Protein AF-A0A528D4K7-F1 (afdb_monomer)

pLDDT: mean 90.45, std 7.54, range [61.53, 98.31]

Solvent-accessible surface area (backbone atoms only — not comparable to full-atom values): 6161 Å² total; per-residue (Å²): 131,87,87,82,80,90,69,90,74,62,91,49,70,87,71,62,78,88,73,89,84,76,74,83,96,49,84,80,91,73,88,86,79,90,87,71,73,58,45,79,43,82,48,70,44,61,93,94,32,41,68,60,44,40,52,50,38,24,72,74,68,76,42,76,58,50,93,53,95,41,72,49,72,61,98,60,41,33,36,32,37,72,52,90,50,24,31,34,39,40,31,74,98

Nearest PDB structures (foldseek):
  7enc-assembly1_q  TM=5.155E-01  e=2.354E+00  Homo sapiens
  8tqw-assembly1_Q  TM=5.221E-01  e=3.268E+00  Homo sapiens
  8trh-assembly1_Q  TM=4.167E-01  e=3.490E+00  Homo sapiens
  6uri-assembly1_S  TM=3.126E-01  e=2.513E+00  Homo sapiens

Sequence (93 aa):
MAEFSWLPRSPLEHALVVGACGAREVAPGISLTEIRNFDLIQIMARRGKGAELANAAKARFGMAAPEVPKAVSASDVTLIWSGPDQFLVLSKG

Mean predicted aligned error: 5.96 Å

Structure (mmCIF, N/CA/C/O backbone):
data_AF-A0A528D4K7-F1
#
_entry.id   AF-A0A528D4K7-F1
#
loop_
_atom_site.group_PDB
_atom_site.id
_atom_site.type_symbol
_atom_site.label_atom_id
_atom_site.label_alt_id
_atom_site.label_comp_id
_atom_site.label_asym_id
_atom_site.label_entity_id
_atom_site.label_seq_id
_atom_site.pdbx_PDB_ins_code
_atom_site.Cartn_x
_atom_site.Cartn_y
_atom_site.Cartn_z
_atom_site.occupancy
_atom_site.B_iso_or_equiv
_atom_site.auth_seq_id
_atom_site.auth_comp_id
_atom_site.auth_asym_id
_atom_site.auth_atom_id
_atom_site.pdbx_PDB_model_num
ATOM 1 N N . MET A 1 1 ? 16.945 -38.124 -3.129 1.00 61.53 1 MET A N 1
ATOM 2 C CA . MET A 1 1 ? 16.043 -37.195 -2.414 1.00 61.53 1 MET A CA 1
ATOM 3 C C . MET A 1 1 ? 16.442 -35.800 -2.862 1.00 61.53 1 MET A C 1
ATOM 5 O O . MET A 1 1 ? 17.627 -35.515 -2.784 1.00 61.53 1 MET A O 1
ATOM 9 N N . ALA A 1 2 ? 15.541 -35.005 -3.445 1.00 69.81 2 ALA A N 1
ATOM 10 C CA . ALA A 1 2 ? 15.896 -33.651 -3.875 1.00 69.81 2 ALA A CA 1
ATOM 11 C C . ALA A 1 2 ? 16.041 -32.749 -2.643 1.00 69.81 2 ALA A C 1
ATOM 13 O O . ALA A 1 2 ? 15.185 -32.768 -1.759 1.00 69.81 2 ALA A O 1
ATOM 14 N N . GLU A 1 3 ? 17.137 -32.004 -2.576 1.00 75.62 3 GLU A N 1
ATOM 15 C CA . GLU A 1 3 ? 17.404 -31.055 -1.503 1.00 75.62 3 GLU A CA 1
ATOM 16 C C . GLU A 1 3 ? 16.643 -29.759 -1.813 1.00 75.62 3 GLU A C 1
ATOM 18 O O . GLU A 1 3 ? 16.984 -29.025 -2.740 1.00 75.62 3 GLU A O 1
ATOM 23 N N . PHE A 1 4 ? 15.542 -29.515 -1.099 1.00 77.75 4 PHE A N 1
ATOM 24 C CA . PHE A 1 4 ? 14.765 -28.287 -1.252 1.00 77.75 4 PHE A CA 1
ATOM 25 C C . PHE A 1 4 ? 15.308 -27.216 -0.309 1.00 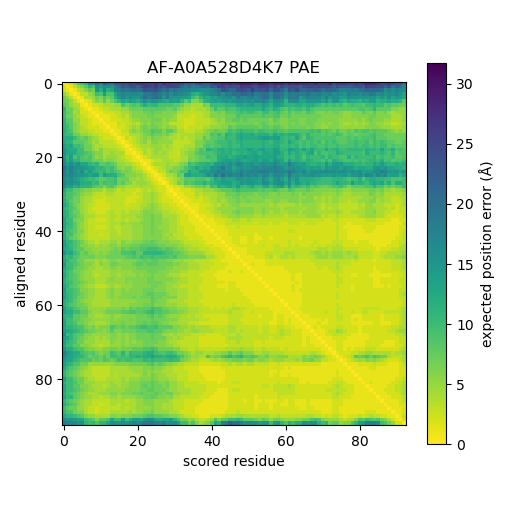77.75 4 PHE A C 1
ATOM 27 O O . PHE A 1 4 ? 15.321 -27.387 0.909 1.00 77.75 4 PHE A O 1
ATOM 34 N N . SER A 1 5 ? 15.734 -26.094 -0.885 1.00 73.06 5 SER A N 1
ATOM 35 C CA . SER A 1 5 ? 16.164 -24.913 -0.145 1.00 73.06 5 SER A CA 1
ATOM 36 C C . SER A 1 5 ? 14.991 -23.943 0.005 1.00 73.06 5 SER A C 1
ATOM 38 O O . SER A 1 5 ? 14.470 -23.436 -0.986 1.00 73.06 5 SER A O 1
ATOM 40 N N . TRP A 1 6 ? 14.582 -23.674 1.246 1.00 81.88 6 TRP A N 1
ATOM 41 C CA . TRP A 1 6 ? 13.522 -22.715 1.590 1.00 81.88 6 TRP A CA 1
ATOM 42 C C . TRP A 1 6 ? 14.085 -21.310 1.823 1.00 81.88 6 TRP A C 1
ATOM 44 O O . TRP A 1 6 ? 13.783 -20.657 2.820 1.00 81.88 6 TRP A O 1
ATOM 54 N N . LEU A 1 7 ? 14.959 -20.854 0.927 1.00 85.06 7 LEU A N 1
ATOM 55 C CA . LEU A 1 7 ? 15.469 -19.490 0.988 1.00 85.06 7 LEU A CA 1
ATOM 56 C C . LEU A 1 7 ? 14.402 -18.518 0.461 1.00 85.06 7 LEU A C 1
ATOM 58 O O . LEU A 1 7 ? 13.864 -18.756 -0.625 1.00 85.06 7 LEU A O 1
ATOM 62 N N . PRO A 1 8 ? 14.100 -17.422 1.182 1.00 83.12 8 PRO A N 1
ATOM 63 C CA . PRO A 1 8 ? 13.236 -16.369 0.671 1.00 83.12 8 PRO A CA 1
ATOM 64 C C . PRO A 1 8 ? 13.801 -15.817 -0.637 1.00 83.12 8 PRO A C 1
ATOM 66 O O . PRO A 1 8 ? 14.990 -15.508 -0.726 1.00 83.12 8 PRO A O 1
ATOM 69 N N . ARG A 1 9 ? 12.941 -15.682 -1.643 1.00 86.75 9 ARG A N 1
ATOM 70 C CA . ARG A 1 9 ? 13.284 -15.107 -2.945 1.00 86.75 9 ARG A CA 1
ATOM 71 C C . ARG A 1 9 ? 12.286 -14.040 -3.323 1.00 86.75 9 ARG A C 1
ATOM 73 O O . ARG A 1 9 ? 11.114 -14.116 -2.951 1.00 86.75 9 ARG A O 1
ATOM 80 N N . SER A 1 10 ? 12.755 -13.050 -4.071 1.00 87.62 10 SER A N 1
ATOM 81 C CA . SER A 1 10 ? 11.841 -12.040 -4.584 1.00 87.62 10 SER A CA 1
ATOM 82 C C . SER A 1 10 ? 10.955 -12.640 -5.680 1.00 87.62 10 SER A C 1
ATOM 84 O O . SER A 1 10 ? 11.474 -13.337 -6.556 1.00 87.62 10 SER A O 1
ATOM 86 N N . PRO A 1 11 ? 9.654 -12.297 -5.727 1.00 87.50 11 PRO A N 1
ATOM 87 C CA . PRO A 1 11 ? 8.807 -12.595 -6.880 1.00 87.50 11 PRO A CA 1
ATOM 88 C C . PRO A 1 11 ? 9.376 -12.074 -8.209 1.00 87.50 11 PRO A C 1
ATOM 90 O O . PRO A 1 11 ? 9.095 -12.637 -9.265 1.00 87.50 11 PRO A O 1
ATOM 93 N N . LEU A 1 12 ? 10.181 -11.007 -8.170 1.00 90.19 12 LEU A N 1
ATOM 94 C CA . LEU A 1 12 ? 10.794 -10.399 -9.348 1.00 90.19 12 LEU A CA 1
ATOM 95 C C . LEU A 1 12 ? 12.188 -10.943 -9.668 1.00 90.19 12 LEU A C 1
ATOM 97 O O . LEU A 1 12 ? 12.736 -10.585 -10.704 1.00 90.19 12 LEU A O 1
ATOM 101 N N . GLU A 1 13 ? 12.752 -11.840 -8.858 1.00 87.88 13 GLU A N 1
ATOM 102 C CA . GLU A 1 13 ? 14.122 -12.346 -9.039 1.00 87.88 13 GLU A CA 1
ATOM 103 C C . GLU A 1 13 ? 14.370 -12.969 -10.420 1.00 87.88 13 GLU A C 1
ATOM 105 O O . GLU A 1 13 ? 15.460 -12.841 -10.969 1.00 87.88 13 GLU A O 1
ATOM 110 N N . HIS A 1 14 ? 13.350 -13.597 -11.007 1.00 85.75 14 HIS A N 1
ATOM 111 C CA . HIS A 1 14 ? 13.434 -14.216 -12.332 1.00 85.75 14 HIS A CA 1
ATOM 112 C C . HIS A 1 14 ? 12.751 -13.403 -13.442 1.00 85.75 14 HIS A C 1
ATOM 114 O O . HIS A 1 14 ? 12.864 -13.761 -14.612 1.00 85.75 14 HIS A O 1
ATOM 120 N N . ALA A 1 15 ? 12.038 -12.330 -13.091 1.00 87.12 15 ALA A N 1
ATOM 121 C CA . ALA A 1 15 ? 11.273 -11.514 -14.035 1.00 87.12 15 ALA A CA 1
ATOM 122 C C . ALA A 1 15 ? 11.928 -10.153 -14.315 1.00 87.12 15 ALA A C 1
ATOM 124 O O . ALA A 1 15 ? 11.767 -9.602 -15.404 1.00 87.12 15 ALA A O 1
ATOM 125 N N . LEU A 1 16 ? 12.668 -9.600 -13.351 1.00 84.62 16 LEU A N 1
ATOM 126 C CA . LEU A 1 16 ? 13.337 -8.314 -13.484 1.00 84.62 16 LEU A CA 1
ATOM 127 C C . LEU A 1 16 ? 14.720 -8.496 -14.114 1.00 84.62 16 LEU A C 1
ATOM 129 O O . LEU A 1 16 ? 15.656 -8.972 -13.476 1.00 84.62 16 LEU A O 1
ATOM 133 N N . VAL A 1 17 ? 14.862 -8.054 -15.362 1.00 85.69 17 VAL A N 1
ATOM 134 C CA . VAL A 1 17 ? 16.164 -7.953 -16.029 1.00 85.69 17 VAL A CA 1
ATOM 135 C C . VAL A 1 17 ? 16.756 -6.579 -15.735 1.00 85.69 17 VAL A C 1
ATOM 137 O O . VAL A 1 17 ? 16.262 -5.563 -16.221 1.00 85.69 17 VAL A O 1
ATOM 140 N N . VAL A 1 18 ? 17.814 -6.541 -14.925 1.00 83.75 18 VAL A N 1
ATOM 141 C CA . VAL A 1 18 ? 18.539 -5.302 -14.614 1.00 83.75 18 VAL A CA 1
ATOM 142 C C . VAL A 1 18 ? 19.230 -4.781 -15.875 1.00 83.75 18 VAL A C 1
ATOM 144 O O . VAL A 1 18 ? 19.980 -5.508 -16.526 1.00 83.75 18 VAL A O 1
ATOM 147 N N . GLY A 1 19 ? 19.014 -3.509 -16.204 1.00 84.19 19 GLY A N 1
ATOM 148 C CA . GLY A 1 19 ? 19.680 -2.850 -17.323 1.00 84.19 19 GLY A CA 1
ATOM 149 C C . GLY A 1 19 ? 18.936 -1.616 -17.820 1.00 84.19 19 GLY A C 1
ATOM 150 O O . GLY A 1 19 ? 17.878 -1.255 -17.308 1.00 84.19 19 GLY A O 1
ATOM 151 N N . ALA A 1 20 ? 19.505 -0.965 -18.834 1.00 82.69 20 ALA A N 1
ATOM 152 C CA . ALA A 1 20 ? 18.829 0.104 -19.556 1.00 82.69 20 ALA A CA 1
ATOM 153 C C . ALA A 1 20 ? 17.877 -0.494 -20.602 1.00 82.69 20 ALA A C 1
ATOM 155 O O . ALA A 1 20 ? 18.302 -1.247 -21.482 1.00 82.69 20 ALA A O 1
ATOM 156 N N . CYS A 1 21 ? 16.601 -0.128 -20.522 1.00 83.19 21 CYS A N 1
ATOM 157 C CA . CYS A 1 21 ? 15.597 -0.450 -21.530 1.00 83.19 21 CYS A CA 1
ATOM 158 C C . CYS A 1 21 ? 15.364 0.776 -22.425 1.00 83.19 21 CYS A C 1
ATOM 160 O O . CYS A 1 21 ? 15.125 1.869 -21.917 1.00 83.19 21 CYS A O 1
ATOM 162 N N . GLY A 1 22 ? 15.408 0.597 -23.749 1.00 84.31 22 GLY A N 1
ATOM 163 C CA . GLY A 1 22 ? 15.262 1.683 -24.729 1.00 84.31 22 GLY A CA 1
ATOM 164 C C . GLY A 1 22 ? 16.581 2.084 -25.402 1.00 84.31 22 GLY A C 1
ATOM 165 O O . GLY A 1 22 ? 17.502 1.273 -25.514 1.00 84.31 22 GLY A O 1
ATOM 166 N N . ALA A 1 23 ? 16.656 3.322 -25.905 1.00 85.94 23 ALA A N 1
ATOM 167 C CA . ALA A 1 23 ? 17.839 3.836 -26.598 1.00 85.94 23 ALA A CA 1
ATOM 168 C C . ALA A 1 23 ? 19.040 3.935 -25.641 1.00 85.94 23 ALA A C 1
ATOM 170 O O . ALA A 1 23 ? 18.944 4.561 -24.59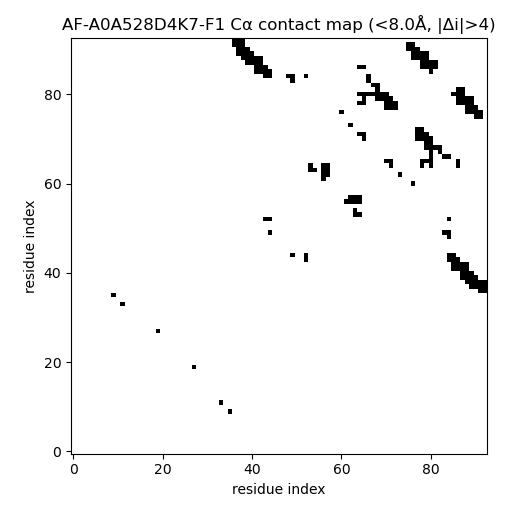0 1.00 85.94 23 ALA A O 1
ATOM 171 N N . ARG A 1 24 ? 20.170 3.319 -26.011 1.00 79.81 24 ARG A N 1
ATOM 172 C CA . ARG A 1 24 ? 21.359 3.218 -25.143 1.00 79.81 24 ARG A CA 1
ATOM 173 C C . ARG A 1 24 ? 22.192 4.496 -25.068 1.00 79.81 24 ARG A C 1
ATOM 175 O O . ARG A 1 24 ? 22.795 4.759 -24.039 1.00 79.81 24 ARG A O 1
ATOM 182 N N . GLU A 1 25 ? 22.186 5.287 -26.135 1.00 85.19 25 GLU A N 1
ATOM 183 C CA . GLU A 1 25 ? 23.020 6.490 -26.277 1.00 85.19 25 GLU A CA 1
ATOM 184 C C . GLU A 1 25 ? 22.313 7.767 -25.788 1.00 85.19 25 GLU A C 1
ATOM 186 O O . GLU A 1 25 ? 22.641 8.878 -26.200 1.00 85.19 25 GLU A O 1
ATOM 191 N N . VAL A 1 26 ? 21.292 7.618 -24.940 1.00 84.50 26 VAL A N 1
ATOM 192 C CA . VAL A 1 26 ? 20.517 8.727 -24.375 1.00 84.50 26 VAL A CA 1
ATOM 193 C C . VAL A 1 26 ? 20.468 8.562 -22.862 1.00 84.50 26 VAL A C 1
ATOM 195 O O . VAL A 1 26 ? 20.371 7.446 -22.352 1.00 84.50 26 VAL A O 1
ATOM 198 N N . ALA A 1 27 ? 20.528 9.679 -22.133 1.00 82.56 27 ALA A N 1
ATOM 199 C CA . ALA A 1 27 ? 20.353 9.664 -20.687 1.00 82.56 27 ALA A CA 1
ATOM 200 C C . ALA A 1 27 ? 19.007 9.001 -20.315 1.00 82.56 27 ALA A C 1
ATOM 202 O O . ALA A 1 27 ? 17.981 9.340 -20.915 1.00 82.56 27 ALA A O 1
ATOM 203 N N . PRO A 1 28 ? 18.975 8.080 -19.333 1.00 80.31 28 PRO A N 1
ATOM 204 C CA . PRO A 1 28 ? 17.733 7.439 -18.921 1.00 80.31 28 PRO A CA 1
ATOM 205 C C . PRO A 1 28 ? 16.730 8.470 -18.392 1.00 80.31 28 PRO A C 1
ATOM 207 O O . PRO A 1 28 ? 17.012 9.179 -17.428 1.00 80.31 28 PRO A O 1
ATOM 210 N N . GLY A 1 29 ? 15.544 8.538 -19.002 1.00 85.38 29 GLY A N 1
ATOM 211 C CA . GLY A 1 29 ? 14.457 9.408 -18.535 1.00 85.38 29 GLY A CA 1
ATOM 212 C C . GLY A 1 29 ? 13.644 8.822 -17.374 1.00 85.38 29 GLY A C 1
ATOM 213 O O . GLY A 1 29 ? 12.900 9.547 -16.721 1.00 85.38 29 GLY A O 1
ATOM 214 N N . ILE A 1 30 ? 13.765 7.513 -17.126 1.00 88.19 30 ILE A N 1
ATOM 215 C CA . ILE A 1 30 ? 13.050 6.778 -16.075 1.00 88.19 30 ILE A CA 1
ATOM 216 C C . ILE A 1 30 ? 14.015 5.768 -15.455 1.00 88.19 30 ILE A C 1
ATOM 218 O O . ILE A 1 30 ? 14.694 5.032 -16.173 1.00 88.19 30 ILE A O 1
ATOM 222 N N . SER A 1 31 ? 14.041 5.705 -14.127 1.00 87.31 31 SER A N 1
ATOM 223 C CA . SER A 1 31 ? 14.681 4.634 -13.370 1.00 87.31 31 SER A CA 1
ATOM 224 C C . SER A 1 31 ? 13.621 3.795 -12.661 1.00 87.3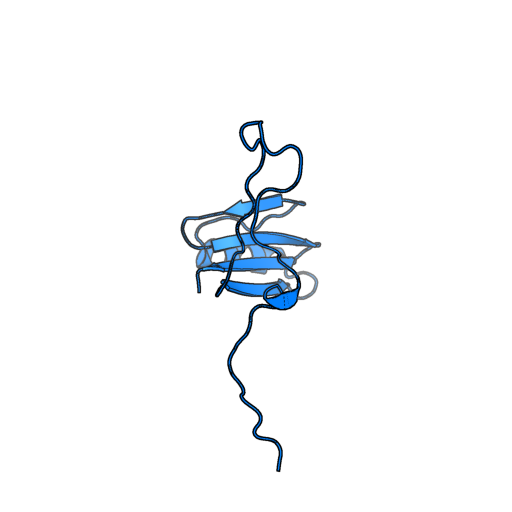1 31 SER A C 1
ATOM 226 O O . SER A 1 31 ? 12.612 4.311 -12.181 1.00 87.31 31 SER A O 1
ATOM 228 N N . LEU A 1 32 ? 13.848 2.484 -12.609 1.00 88.81 32 LEU A N 1
ATOM 229 C CA . LEU A 1 32 ? 13.027 1.551 -11.849 1.00 88.81 32 LEU A CA 1
ATOM 230 C C . LEU A 1 32 ? 13.925 0.824 -10.856 1.00 88.81 32 LEU A C 1
ATOM 232 O O . LEU A 1 32 ? 14.959 0.278 -11.238 1.00 88.81 32 LEU A O 1
ATOM 236 N N . THR A 1 33 ? 13.501 0.789 -9.599 1.00 88.94 33 THR A N 1
ATOM 237 C CA . THR A 1 33 ? 14.191 0.055 -8.543 1.00 88.94 33 THR A CA 1
ATOM 238 C C . THR A 1 33 ? 13.194 -0.867 -7.873 1.00 88.94 33 THR A C 1
ATOM 240 O O . THR A 1 33 ? 12.086 -0.459 -7.527 1.00 88.94 33 THR A O 1
ATOM 243 N N . GLU A 1 34 ? 13.592 -2.118 -7.692 1.00 89.38 34 GLU A N 1
ATOM 244 C CA . GLU A 1 34 ? 12.803 -3.075 -6.937 1.00 89.38 34 GLU A CA 1
ATOM 245 C C . GLU A 1 34 ? 12.761 -2.698 -5.448 1.00 89.38 34 GLU A C 1
ATOM 247 O O . GLU A 1 34 ? 13.798 -2.435 -4.839 1.00 89.38 34 GLU A O 1
ATOM 252 N N . ILE A 1 35 ? 11.569 -2.733 -4.848 1.00 88.12 35 ILE A N 1
ATOM 253 C CA . ILE A 1 35 ? 11.396 -2.645 -3.395 1.00 88.12 35 ILE A CA 1
ATOM 254 C C . ILE A 1 35 ? 11.304 -4.072 -2.850 1.00 88.12 35 ILE A C 1
ATOM 256 O O . ILE A 1 35 ? 10.445 -4.847 -3.264 1.00 88.12 35 ILE A O 1
ATOM 260 N N . ARG A 1 36 ? 12.195 -4.413 -1.917 1.00 88.19 36 ARG A N 1
ATOM 261 C CA . ARG A 1 36 ? 12.270 -5.724 -1.254 1.00 88.19 36 ARG A CA 1
ATOM 262 C C . ARG A 1 36 ? 12.046 -5.578 0.247 1.00 88.19 36 ARG A C 1
ATOM 264 O O . ARG A 1 36 ? 12.198 -4.479 0.771 1.00 88.19 36 ARG A O 1
ATOM 271 N N . ASN A 1 37 ? 11.760 -6.697 0.917 1.00 88.25 37 ASN A N 1
ATOM 272 C CA . ASN A 1 37 ? 11.678 -6.792 2.380 1.00 88.25 37 ASN A CA 1
ATOM 273 C C . ASN A 1 37 ? 10.752 -5.723 2.987 1.00 88.25 37 ASN A C 1
ATOM 275 O O . ASN A 1 37 ? 11.150 -4.956 3.857 1.00 88.25 37 ASN A O 1
ATOM 279 N N . PHE A 1 38 ? 9.536 -5.633 2.457 1.00 91.94 38 PHE A N 1
ATOM 280 C CA . PHE A 1 38 ? 8.497 -4.744 2.960 1.00 91.94 38 PHE A CA 1
ATOM 281 C C . PHE A 1 38 ? 7.349 -5.570 3.526 1.00 91.94 38 PHE A C 1
ATOM 283 O O . PHE A 1 38 ? 7.093 -6.682 3.056 1.00 91.94 38 PHE A O 1
ATOM 290 N N . ASP A 1 39 ? 6.612 -4.986 4.463 1.00 93.88 39 ASP A N 1
ATOM 291 C CA . ASP A 1 39 ? 5.328 -5.535 4.880 1.00 93.88 39 ASP A CA 1
ATOM 292 C C . ASP A 1 39 ? 4.216 -4.879 4.072 1.00 93.88 39 ASP A C 1
ATOM 294 O O . ASP A 1 39 ? 4.196 -3.659 3.890 1.00 93.88 39 ASP A O 1
ATOM 298 N N . LEU A 1 40 ? 3.270 -5.691 3.601 1.00 95.56 40 LEU A N 1
ATOM 299 C CA . LEU A 1 40 ? 2.043 -5.215 2.976 1.00 95.56 40 LEU A CA 1
ATOM 300 C C . LEU A 1 40 ? 0.845 -5.875 3.644 1.00 95.56 40 LEU A C 1
ATOM 302 O O . LEU A 1 40 ? 0.588 -7.064 3.462 1.00 95.56 40 LEU A O 1
ATOM 306 N N . ILE A 1 41 ? 0.111 -5.089 4.426 1.00 96.88 41 ILE A N 1
ATOM 307 C CA . ILE A 1 41 ? -0.974 -5.583 5.274 1.00 96.88 41 ILE A CA 1
ATOM 308 C C . ILE A 1 41 ? -2.279 -4.915 4.860 1.00 96.88 41 ILE A C 1
ATOM 310 O O . ILE A 1 41 ? -2.366 -3.691 4.806 1.00 96.88 41 ILE A O 1
ATOM 314 N N . GLN A 1 42 ? -3.320 -5.707 4.610 1.00 97.44 42 GLN A N 1
ATOM 315 C CA . GLN A 1 42 ? -4.665 -5.179 4.394 1.00 97.44 42 GLN A CA 1
ATOM 316 C C . GLN A 1 42 ? -5.370 -4.952 5.728 1.00 97.44 42 GLN A C 1
ATOM 318 O O . GLN A 1 42 ? -5.515 -5.872 6.532 1.00 97.44 42 GLN A O 1
ATOM 323 N N . ILE A 1 43 ? -5.851 -3.728 5.936 1.00 97.38 43 ILE A N 1
ATOM 324 C CA . ILE A 1 43 ? -6.681 -3.355 7.078 1.00 97.38 43 ILE A CA 1
ATOM 325 C C . ILE A 1 43 ? -8.058 -2.968 6.555 1.00 97.38 43 ILE A C 1
ATOM 327 O O . ILE A 1 43 ? -8.187 -2.136 5.661 1.00 97.38 43 ILE A O 1
ATOM 331 N N . MET A 1 44 ? -9.095 -3.571 7.127 1.00 97.25 44 MET A N 1
ATOM 332 C CA . MET A 1 44 ? -10.486 -3.320 6.763 1.00 97.25 44 MET A CA 1
ATOM 333 C C . MET A 1 44 ? -11.361 -3.250 8.008 1.00 97.25 44 MET A C 1
ATOM 335 O O . MET A 1 4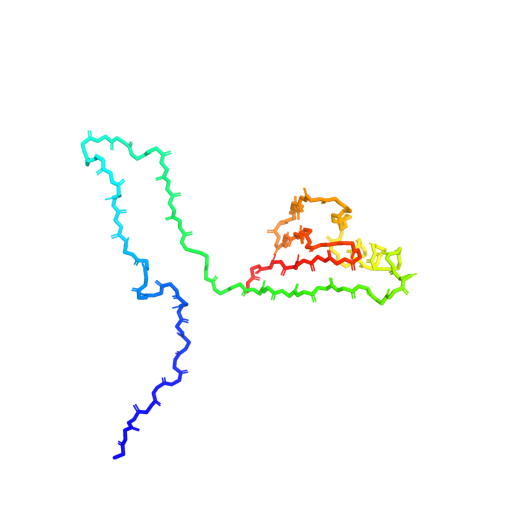4 ? -11.174 -4.017 8.958 1.00 97.25 44 MET A O 1
ATOM 339 N N . ALA A 1 45 ? -12.334 -2.346 8.007 1.00 97.38 45 ALA A N 1
ATOM 340 C CA . ALA A 1 45 ? -13.321 -2.278 9.066 1.00 97.38 45 ALA A CA 1
ATOM 341 C C . ALA A 1 45 ? -14.413 -3.327 8.840 1.00 97.38 45 ALA A C 1
ATOM 343 O O . ALA A 1 45 ? -14.768 -3.687 7.715 1.00 97.38 45 ALA A O 1
ATOM 344 N N . ARG A 1 46 ? -15.030 -3.777 9.934 1.00 96.56 46 ARG A N 1
ATOM 345 C CA . ARG A 1 46 ? -16.355 -4.398 9.836 1.00 96.56 46 ARG A CA 1
ATOM 346 C C . ARG A 1 46 ? -17.367 -3.354 9.346 1.00 96.56 46 ARG A C 1
ATOM 348 O O . ARG A 1 46 ? -17.180 -2.156 9.542 1.00 96.56 46 ARG A O 1
ATOM 355 N N . ARG A 1 47 ? -18.465 -3.810 8.737 1.00 94.00 47 ARG A N 1
ATOM 356 C CA . ARG A 1 47 ? -19.525 -2.929 8.220 1.00 94.00 47 ARG A CA 1
ATOM 357 C C . ARG A 1 47 ? -19.984 -1.931 9.289 1.00 94.00 47 ARG A C 1
ATOM 359 O O . ARG A 1 47 ? -20.329 -2.336 10.397 1.00 94.00 47 ARG A O 1
ATOM 366 N N . GLY A 1 48 ? -20.004 -0.648 8.929 1.00 94.19 48 GLY A N 1
ATOM 367 C CA . GLY A 1 48 ? -20.411 0.438 9.823 1.00 94.19 48 GLY A CA 1
ATOM 368 C C . GLY A 1 48 ? -19.350 0.857 10.844 1.00 94.19 48 GLY A C 1
ATOM 369 O O . GLY A 1 48 ? -19.677 1.630 11.736 1.00 94.19 48 GLY A O 1
ATOM 370 N N . LYS A 1 49 ? -18.109 0.357 10.733 1.00 97.25 49 LYS A N 1
ATOM 371 C CA . LYS A 1 49 ? -16.987 0.683 11.633 1.00 97.25 49 LYS A CA 1
ATOM 372 C C . LYS A 1 49 ? -15.887 1.528 10.985 1.00 97.25 49 LYS A C 1
ATOM 374 O O . LYS A 1 49 ? -14.760 1.564 11.477 1.00 97.25 49 LYS A O 1
ATOM 379 N N . GLY A 1 50 ? -16.205 2.198 9.876 1.00 95.50 50 GLY A N 1
ATOM 380 C CA . GLY A 1 50 ? -15.266 3.045 9.137 1.00 95.50 50 GLY A CA 1
ATOM 381 C C . GLY A 1 50 ? -14.703 4.195 9.972 1.00 95.50 50 GLY A C 1
ATOM 382 O O . GL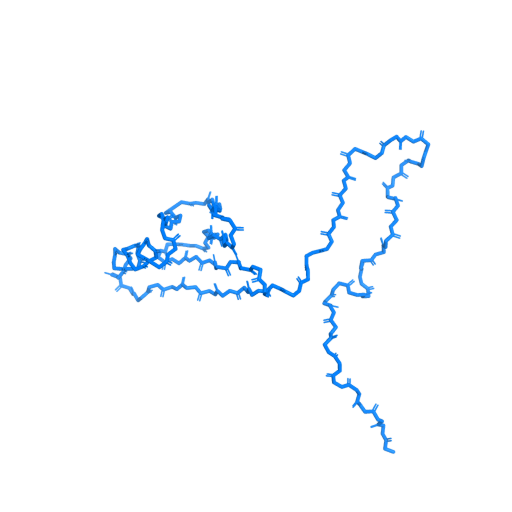Y A 1 50 ? -13.498 4.432 9.964 1.00 95.50 50 GLY A O 1
ATOM 383 N N . ALA A 1 51 ? -15.550 4.859 10.766 1.00 96.19 51 ALA A N 1
ATOM 384 C CA . ALA A 1 51 ? -15.127 5.958 11.633 1.00 96.19 51 ALA A CA 1
ATOM 385 C C . ALA A 1 51 ? -14.173 5.484 12.743 1.00 96.19 51 ALA A C 1
ATOM 387 O O . ALA A 1 51 ? -13.156 6.125 13.014 1.00 96.19 51 ALA A O 1
ATOM 388 N N . GLU A 1 52 ? -14.458 4.340 13.368 1.00 97.38 52 GLU A N 1
ATOM 389 C CA . GLU A 1 52 ? -13.573 3.733 14.362 1.00 97.38 52 GLU A CA 1
ATOM 390 C C . GLU A 1 52 ? -12.239 3.310 13.745 1.00 97.38 52 GLU A C 1
ATOM 392 O O . GLU A 1 52 ? -11.193 3.543 14.351 1.00 97.38 52 GLU A O 1
ATOM 397 N N . LEU A 1 53 ? -12.254 2.758 12.527 1.00 96.75 53 LEU A N 1
ATOM 398 C CA . LEU A 1 53 ? -11.031 2.455 11.786 1.00 96.75 53 LEU A CA 1
ATOM 399 C C . LEU A 1 53 ? -10.219 3.724 11.500 1.00 96.75 53 LEU A C 1
ATOM 401 O O . LEU A 1 53 ? -9.014 3.733 11.744 1.00 96.75 53 LEU A O 1
ATOM 405 N N . ALA A 1 54 ? -10.852 4.795 11.020 1.00 94.88 54 ALA A N 1
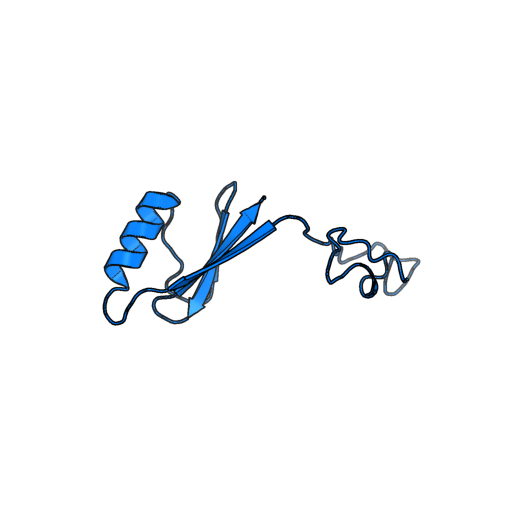ATOM 406 C CA . ALA A 1 54 ? -10.173 6.056 10.730 1.00 94.88 54 ALA A CA 1
ATOM 407 C C . ALA A 1 54 ? -9.512 6.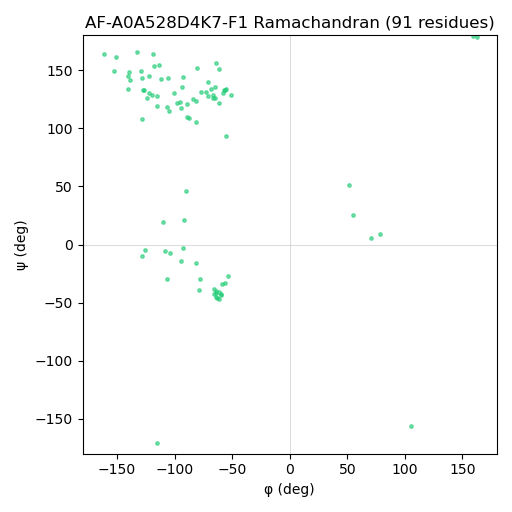645 11.988 1.00 94.88 54 ALA A C 1
ATOM 409 O O . ALA A 1 54 ? -8.347 7.053 11.950 1.00 94.88 54 ALA A O 1
ATOM 410 N N . ASN A 1 55 ? -10.217 6.615 13.124 1.00 97.06 55 ASN A N 1
ATOM 411 C CA . ASN A 1 55 ? -9.682 7.046 14.415 1.00 97.06 55 ASN A CA 1
ATOM 412 C C . ASN A 1 55 ? -8.512 6.168 14.879 1.00 97.06 55 ASN A C 1
ATOM 414 O O . ASN A 1 55 ? -7.482 6.696 15.299 1.00 97.06 55 ASN A O 1
ATOM 418 N N . ALA A 1 56 ? -8.635 4.842 14.766 1.00 96.50 56 ALA A N 1
ATOM 419 C CA . ALA A 1 56 ? -7.576 3.910 15.143 1.00 96.50 56 ALA A CA 1
ATOM 420 C C . ALA A 1 56 ? -6.327 4.077 14.262 1.00 96.50 56 ALA A C 1
ATOM 422 O O . ALA A 1 56 ? -5.209 4.099 14.774 1.00 96.50 56 ALA A O 1
ATOM 423 N N . ALA A 1 57 ? -6.508 4.261 12.952 1.00 95.06 57 ALA A N 1
ATOM 424 C CA . ALA A 1 57 ? -5.419 4.511 12.014 1.00 95.06 57 ALA A CA 1
ATOM 425 C C . ALA A 1 57 ? -4.700 5.826 12.337 1.00 95.06 57 ALA A C 1
ATOM 427 O O . ALA A 1 57 ? -3.474 5.844 12.444 1.00 95.06 57 ALA A O 1
ATOM 428 N N . LYS A 1 58 ? -5.450 6.906 12.587 1.00 95.69 58 LYS A N 1
ATOM 429 C CA . LYS A 1 58 ? -4.871 8.197 12.976 1.00 95.69 58 LYS A CA 1
ATOM 430 C C . LYS A 1 58 ? -4.099 8.113 14.290 1.00 95.69 58 LYS A C 1
ATOM 432 O O . LYS A 1 58 ? -3.010 8.671 14.378 1.00 95.69 58 LYS A O 1
ATOM 437 N N . ALA A 1 59 ? -4.620 7.391 15.280 1.00 96.62 59 ALA A N 1
ATOM 438 C CA . ALA A 1 59 ? -3.923 7.162 16.543 1.00 96.62 59 ALA A CA 1
ATOM 439 C C . ALA A 1 59 ? -2.650 6.314 16.372 1.00 96.62 59 ALA A C 1
ATOM 441 O O . ALA A 1 59 ? -1.643 6.590 17.017 1.00 96.62 59 ALA A O 1
ATOM 442 N N . ARG A 1 60 ? -2.671 5.298 15.497 1.00 94.69 60 ARG A N 1
ATOM 443 C CA . ARG A 1 60 ? -1.543 4.372 15.302 1.00 94.69 60 ARG A CA 1
ATOM 444 C C . ARG A 1 60 ? -0.422 4.938 14.434 1.00 94.69 60 ARG A C 1
ATOM 446 O O . ARG A 1 60 ? 0.742 4.652 14.716 1.00 94.69 60 ARG A O 1
ATOM 453 N N . PHE A 1 61 ? -0.779 5.663 13.377 1.00 92.88 61 PHE A N 1
ATOM 454 C CA . PHE A 1 61 ? 0.146 6.136 12.342 1.00 92.88 61 PHE A CA 1
ATOM 455 C C . PHE A 1 61 ? 0.396 7.649 12.402 1.00 92.88 61 PHE A C 1
ATOM 457 O O . PHE A 1 61 ? 1.199 8.164 11.634 1.00 92.88 61 PHE A O 1
ATOM 464 N N . GLY A 1 62 ? -0.299 8.388 13.275 1.00 93.88 62 GLY A N 1
ATOM 465 C CA . GLY A 1 62 ? -0.156 9.845 13.396 1.00 93.88 62 GLY A CA 1
ATOM 466 C C . GLY A 1 62 ? -0.724 10.640 12.213 1.00 93.88 62 GLY A C 1
ATOM 467 O O . GLY A 1 62 ? -0.592 11.860 12.166 1.00 93.88 62 GLY A O 1
ATOM 468 N N . MET A 1 63 ? -1.380 9.971 11.263 1.00 94.25 63 MET A N 1
ATOM 469 C CA . MET A 1 63 ? -1.901 10.545 10.024 1.00 94.25 63 MET A CA 1
ATOM 470 C C . MET A 1 63 ? -3.270 9.959 9.690 1.00 94.25 63 MET A C 1
ATOM 472 O O . MET A 1 63 ? -3.557 8.806 10.004 1.00 94.25 63 MET A O 1
ATOM 476 N N . ALA A 1 64 ? -4.131 10.750 9.052 1.00 95.25 64 ALA A N 1
ATOM 477 C CA . ALA A 1 64 ? -5.432 10.256 8.618 1.00 95.25 64 ALA A CA 1
ATOM 478 C C . ALA A 1 64 ? -5.268 9.167 7.543 1.00 95.25 64 ALA A C 1
ATOM 480 O O . ALA A 1 64 ? -4.485 9.335 6.604 1.00 95.25 64 ALA A O 1
ATOM 481 N N . ALA A 1 65 ? -6.030 8.077 7.669 1.00 95.62 65 ALA A N 1
ATOM 482 C CA . ALA A 1 65 ? -6.154 7.089 6.603 1.00 95.62 65 ALA A CA 1
ATOM 483 C C . ALA A 1 65 ? -6.762 7.739 5.343 1.00 95.62 65 ALA A C 1
ATOM 485 O O . ALA A 1 65 ? -7.517 8.711 5.448 1.00 95.62 65 ALA A O 1
ATOM 486 N N . PRO A 1 66 ? -6.439 7.246 4.137 1.00 96.62 66 PRO A N 1
ATOM 487 C CA . PRO A 1 66 ? -7.029 7.785 2.925 1.00 96.62 66 PRO A CA 1
ATOM 488 C C . PRO A 1 66 ? -8.511 7.393 2.844 1.00 96.62 66 PRO A C 1
ATOM 490 O O . PRO A 1 66 ? -8.853 6.222 2.939 1.00 96.62 66 PRO A O 1
ATOM 493 N N . GLU A 1 67 ? -9.389 8.376 2.646 1.00 93.56 67 GLU A N 1
ATOM 494 C CA . GLU A 1 67 ? -10.845 8.165 2.503 1.00 93.56 67 GLU A CA 1
ATOM 495 C C . GLU A 1 67 ? -11.291 8.050 1.033 1.00 93.56 67 GLU A C 1
ATOM 497 O O . GLU A 1 67 ? -12.394 7.606 0.730 1.00 93.56 67 GLU A O 1
ATOM 502 N N . VAL A 1 68 ? -10.410 8.431 0.107 1.00 95.00 68 VAL A N 1
ATOM 503 C CA . VAL A 1 68 ? -10.609 8.419 -1.350 1.00 95.00 68 VAL A CA 1
ATOM 504 C C . VAL A 1 68 ? -9.390 7.783 -2.024 1.00 95.00 68 VAL A C 1
ATOM 506 O O . VAL A 1 68 ? -8.354 7.684 -1.361 1.00 95.00 68 VAL A O 1
ATOM 509 N N . PRO A 1 69 ? -9.458 7.395 -3.314 1.00 97.69 69 PRO A N 1
ATOM 510 C CA . PRO A 1 69 ? -8.337 6.790 -4.037 1.00 97.69 69 PRO A CA 1
ATOM 511 C C . PRO A 1 69 ? -7.067 7.654 -4.024 1.00 97.69 69 PRO A C 1
ATOM 513 O O . PRO A 1 69 ? -6.886 8.550 -4.846 1.00 97.69 69 PRO A O 1
ATOM 516 N N . LYS A 1 70 ? -6.186 7.392 -3.057 1.00 97.50 70 LYS A N 1
ATOM 517 C CA . LYS A 1 70 ? -4.874 8.022 -2.899 1.00 97.50 70 LYS A CA 1
ATOM 518 C C . LYS A 1 70 ? -3.981 7.174 -1.998 1.00 97.50 70 LYS A C 1
ATOM 520 O O . LYS A 1 70 ? -4.462 6.337 -1.232 1.00 97.50 70 LYS A O 1
ATOM 525 N N . ALA A 1 71 ? -2.687 7.461 -2.051 1.00 97.38 71 ALA A N 1
ATOM 526 C CA . ALA A 1 71 ? -1.733 7.044 -1.038 1.00 97.38 71 ALA A CA 1
ATOM 527 C C . ALA A 1 71 ? -1.347 8.254 -0.184 1.00 97.38 71 ALA A C 1
ATOM 529 O O . ALA A 1 71 ? -1.238 9.375 -0.684 1.00 97.38 71 ALA A O 1
ATOM 530 N N . VAL A 1 72 ? -1.161 8.026 1.106 1.00 96.12 72 VAL A N 1
ATOM 531 C CA . VAL A 1 72 ? -0.641 9.017 2.046 1.00 96.12 72 VAL A CA 1
ATOM 532 C C . VAL A 1 72 ? 0.532 8.380 2.782 1.00 96.12 72 VAL A C 1
ATOM 534 O O . VAL A 1 72 ? 0.430 7.242 3.238 1.00 96.12 72 VAL A O 1
ATOM 537 N N . SER A 1 73 ? 1.644 9.101 2.891 1.00 94.50 73 SER A N 1
ATOM 538 C CA . SER A 1 73 ? 2.897 8.573 3.442 1.00 94.50 73 SER A CA 1
ATOM 539 C C . SER A 1 73 ? 3.386 9.389 4.634 1.00 94.50 73 SER A C 1
ATOM 541 O O . SER A 1 73 ? 3.268 10.614 4.650 1.00 94.50 73 SER A O 1
ATOM 543 N N . ALA A 1 74 ? 3.985 8.690 5.593 1.00 88.88 74 ALA A N 1
ATOM 544 C CA . ALA A 1 74 ? 4.867 9.220 6.626 1.00 88.88 74 ALA A CA 1
ATOM 545 C C . ALA A 1 74 ? 6.289 8.650 6.429 1.00 88.88 74 ALA A C 1
ATOM 547 O O . ALA A 1 74 ? 6.587 8.042 5.400 1.00 88.88 74 ALA A O 1
ATOM 548 N N . SER A 1 75 ? 7.190 8.867 7.390 1.00 84.94 75 SER A N 1
ATOM 549 C CA . SER A 1 75 ? 8.613 8.497 7.289 1.00 84.94 75 SER A CA 1
ATOM 550 C C . SER A 1 75 ? 8.873 7.001 7.058 1.00 84.94 75 SER A C 1
ATOM 552 O O . SER A 1 75 ? 9.840 6.636 6.384 1.00 84.94 75 SER A O 1
ATOM 554 N N . ASP A 1 76 ? 8.031 6.139 7.618 1.00 89.75 76 ASP A N 1
ATOM 555 C CA . ASP A 1 76 ? 8.227 4.689 7.733 1.00 89.75 76 ASP A CA 1
ATOM 556 C C . ASP A 1 76 ? 7.039 3.863 7.216 1.00 89.75 76 ASP A C 1
ATOM 558 O O . ASP A 1 76 ? 7.159 2.649 7.042 1.00 89.75 76 ASP A O 1
ATOM 562 N N . VAL A 1 77 ? 5.913 4.516 6.913 1.00 95.38 77 VAL A N 1
ATOM 563 C CA . VAL A 1 77 ? 4.674 3.859 6.497 1.00 95.38 77 VAL A CA 1
ATOM 564 C C . VAL A 1 77 ? 3.964 4.630 5.389 1.00 95.38 77 VAL A C 1
ATOM 566 O O . VAL A 1 77 ? 3.953 5.860 5.356 1.00 95.38 77 VAL A O 1
ATOM 569 N N . THR A 1 78 ? 3.333 3.902 4.476 1.00 97.19 78 THR A N 1
ATOM 570 C CA . THR A 1 78 ? 2.407 4.433 3.477 1.00 97.19 78 THR A CA 1
ATOM 571 C C . THR A 1 78 ? 1.069 3.720 3.597 1.00 97.19 78 THR A C 1
ATOM 573 O O . THR A 1 78 ? 1.006 2.494 3.550 1.00 97.19 78 THR A O 1
ATOM 576 N N . LEU A 1 79 ? -0.008 4.490 3.738 1.00 97.69 79 LEU A N 1
ATOM 577 C CA . LEU A 1 79 ? -1.376 3.983 3.720 1.00 97.69 79 LEU A CA 1
ATOM 578 C C . LEU A 1 79 ? -1.952 4.199 2.318 1.00 97.69 79 LEU A C 1
ATOM 580 O O . LEU A 1 79 ? -1.998 5.331 1.831 1.00 97.69 79 LEU A O 1
ATOM 584 N N . ILE A 1 80 ? -2.383 3.124 1.666 1.00 98.19 80 ILE A N 1
ATOM 585 C CA . ILE A 1 80 ? -2.849 3.121 0.275 1.00 98.19 80 ILE A CA 1
ATOM 586 C C . ILE A 1 80 ? -4.326 2.750 0.266 1.00 98.19 80 ILE A C 1
ATOM 588 O O . ILE A 1 80 ? -4.690 1.659 0.700 1.00 98.19 80 ILE A O 1
ATOM 592 N N . TRP A 1 81 ? -5.186 3.637 -0.230 1.00 98.31 81 TRP A N 1
ATOM 593 C CA . TRP A 1 81 ? -6.613 3.343 -0.353 1.00 98.31 81 TRP A CA 1
ATOM 594 C C . TRP A 1 81 ? -6.841 2.103 -1.223 1.00 98.31 81 TRP A C 1
ATOM 596 O O . TRP A 1 81 ? -6.314 2.023 -2.333 1.00 98.31 81 TRP A O 1
ATOM 606 N N . SER A 1 82 ? -7.643 1.156 -0.734 1.00 97.56 82 SER A N 1
ATOM 607 C CA . SER A 1 82 ? -8.018 -0.056 -1.479 1.00 97.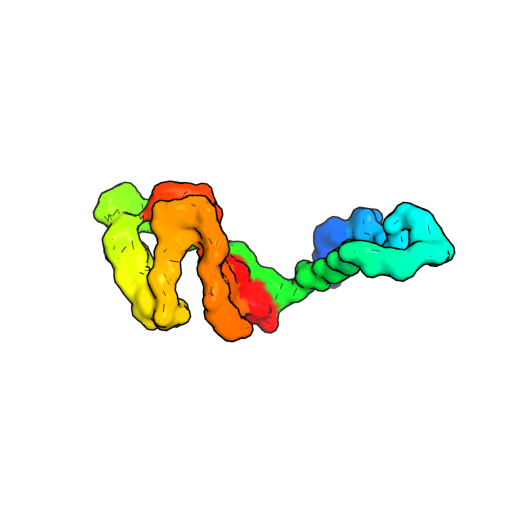56 82 SER A CA 1
ATOM 608 C C . SER A 1 82 ? -9.532 -0.261 -1.587 1.00 97.56 82 SER A C 1
ATOM 610 O O . SER A 1 82 ? -9.981 -1.169 -2.284 1.00 97.56 82 SER A O 1
ATOM 612 N N . GLY A 1 83 ? -10.333 0.585 -0.933 1.00 95.88 83 GLY A N 1
ATOM 613 C CA . GLY A 1 83 ? -11.789 0.564 -1.008 1.00 95.88 83 GLY A CA 1
ATOM 614 C C . GLY A 1 83 ? -12.447 1.341 0.137 1.00 95.88 83 GLY A C 1
ATOM 615 O O . GLY A 1 83 ? -11.760 1.842 1.027 1.00 95.88 83 GLY A O 1
ATOM 616 N N . PRO A 1 84 ? -13.787 1.423 0.161 1.00 94.44 84 PRO A N 1
ATOM 617 C CA . PRO A 1 84 ? -14.514 1.941 1.316 1.00 94.44 84 PRO A CA 1
ATOM 618 C C . PRO A 1 84 ? -14.163 1.152 2.581 1.00 94.44 84 PRO A C 1
ATOM 620 O O . PRO A 1 84 ? -14.152 -0.079 2.556 1.00 94.44 84 PRO A O 1
ATOM 623 N N . ASP A 1 85 ? -13.881 1.867 3.669 1.00 95.25 85 ASP A N 1
ATOM 624 C CA . ASP A 1 85 ? -13.524 1.305 4.975 1.00 95.25 85 ASP A CA 1
ATOM 625 C C . ASP A 1 85 ? -12.326 0.334 4.959 1.00 95.25 85 ASP A C 1
ATOM 627 O O . ASP A 1 85 ? -12.214 -0.530 5.834 1.00 95.25 85 ASP A O 1
ATOM 631 N N . GLN A 1 86 ? -11.420 0.452 3.982 1.00 97.19 86 GLN A N 1
ATOM 632 C CA . GLN A 1 86 ? -10.222 -0.381 3.904 1.00 97.19 86 GLN A CA 1
ATOM 633 C C . GLN A 1 86 ? -9.047 0.294 3.190 1.00 97.19 86 GLN A C 1
ATOM 635 O O . GLN A 1 86 ? -9.202 1.099 2.270 1.00 97.19 86 GLN A O 1
ATOM 640 N N . PHE A 1 87 ? -7.842 -0.068 3.613 1.00 97.88 87 PHE A N 1
ATOM 641 C CA . PHE A 1 87 ? -6.591 0.384 3.015 1.00 97.88 87 PHE A CA 1
ATOM 642 C C . PHE A 1 87 ? -5.500 -0.675 3.193 1.00 97.88 87 PHE A C 1
ATOM 644 O O . PHE A 1 87 ? -5.593 -1.568 4.037 1.00 97.88 87 PHE A O 1
ATOM 651 N N . LEU A 1 88 ? -4.451 -0.577 2.385 1.00 98.19 88 LEU A N 1
ATOM 652 C CA . LEU A 1 88 ? -3.208 -1.315 2.572 1.00 98.19 88 LEU A CA 1
ATOM 653 C C . LEU A 1 88 ? -2.229 -0.468 3.384 1.00 98.19 88 LEU A C 1
ATOM 655 O O . LEU A 1 88 ? -2.156 0.749 3.210 1.00 98.19 88 LEU A O 1
ATOM 659 N N . VAL A 1 89 ? -1.455 -1.121 4.236 1.00 97.56 89 VAL A N 1
ATOM 660 C CA . VAL A 1 89 ? -0.310 -0.551 4.941 1.00 97.56 89 VAL A CA 1
ATOM 661 C C . VAL A 1 89 ? 0.943 -1.116 4.306 1.00 97.56 89 VAL A C 1
ATOM 663 O O . VAL A 1 89 ? 1.138 -2.327 4.339 1.00 97.56 89 VAL A O 1
ATOM 666 N N . LEU A 1 90 ? 1.764 -0.241 3.739 1.00 96.81 90 LEU A N 1
ATOM 667 C CA . LEU A 1 90 ? 3.102 -0.553 3.261 1.00 96.81 90 LEU A CA 1
ATOM 668 C C . LEU A 1 90 ? 4.113 0.031 4.250 1.00 96.81 90 LEU A C 1
ATOM 670 O O . LEU A 1 90 ? 4.195 1.255 4.368 1.00 96.81 90 LEU A O 1
ATOM 674 N N . SER A 1 91 ? 4.882 -0.806 4.940 1.00 93.94 91 SER A N 1
ATOM 675 C CA . SER A 1 91 ? 5.993 -0.368 5.798 1.00 93.94 91 SER A CA 1
ATOM 676 C C . SER A 1 91 ? 7.323 -0.915 5.307 1.00 93.94 91 SER A C 1
ATOM 678 O O . SER A 1 91 ? 7.391 -1.955 4.649 1.00 93.94 91 SE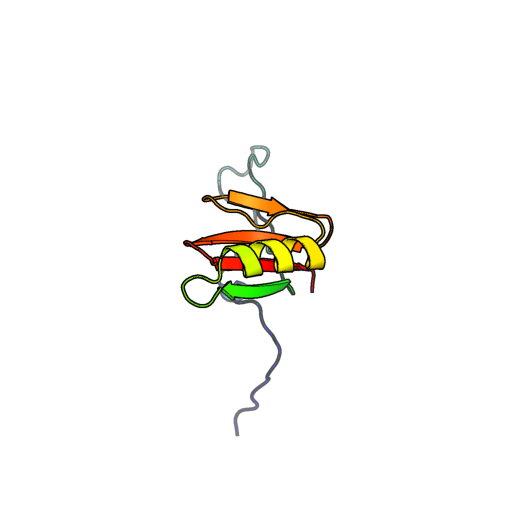R A O 1
ATOM 680 N N . LYS A 1 92 ? 8.398 -0.195 5.631 1.00 84.50 92 LYS A N 1
ATOM 681 C CA . LYS A 1 92 ? 9.746 -0.760 5.530 1.00 84.50 92 LYS A CA 1
ATOM 682 C C . LYS A 1 92 ? 9.855 -1.875 6.577 1.00 84.50 92 LYS A C 1
ATOM 684 O O . LYS A 1 92 ? 9.512 -1.616 7.730 1.00 84.50 92 LYS A O 1
ATOM 689 N N . GLY A 1 93 ? 10.234 -3.081 6.147 1.00 65.62 93 GLY A N 1
ATOM 690 C CA . GLY A 1 93 ? 10.512 -4.203 7.048 1.00 65.62 93 GLY A CA 1
ATOM 691 C C . GLY A 1 93 ? 11.808 -4.023 7.827 1.00 65.62 93 GLY A C 1
ATOM 692 O O . GLY A 1 93 ? 12.566 -3.069 7.523 1.00 65.62 93 GLY A O 1
#

Secondary structure (DSSP, 8-state):
----------TTTTT---S--S-TTS--S-------SEEEEEEEPPTT-HHHHHHHHHHHHSSPPPSSS-EEE-SSEEEEEEETTEEEEEEE-

Foldseek 3Di:
DDDDDPDDDDPCNPPDDDDDDDDPPDDDPDDDDDDPQKDKDKDADDPPCLVVLQVVCCVVVVDGADQDQDWDDDPFWIWGDDDHRMTIIIGRD

Radius of gyration: 18.88 Å; Cα contacts (8 Å, |Δi|>4): 105; chains: 1; bounding box: 43×48×43 Å